Protein AF-A0A353P955-F1 (afdb_monomer)

Secondary structure (DSSP, 8-state):
--SSS----HHHHHHHHHHHTT----------TTT-TTT---HHHHSS-----------

Sequence (59 aa):
GRGDRWRADLTLLARQRLNRLGVNGVWGGQWCTASDPDRFFSYRRDGTTGRMAALIWRI

pLDDT: mean 95.53, std 6.43, range [62.97, 98.56]

Mean predicted aligned error: 3.48 Å

Foldseek 3Di:
DPPPDDDDLPLVVVCVVCVVVVNNPDDDSPDDQQPCVVPHDDCVNPPPDDDDDDDDDDD

Structure (mmCIF, N/CA/C/O backbone):
data_AF-A0A353P955-F1
#
_entry.id   AF-A0A353P955-F1
#
loop_
_atom_site.group_PDB
_atom_site.id
_atom_site.type_symbol
_atom_site.label_atom_id
_atom_site.label_alt_id
_atom_site.label_comp_id
_atom_site.label_asym_id
_atom_site.label_entity_id
_atom_site.label_seq_id
_atom_site.pdbx_PDB_ins_code
_atom_site.Cartn_x
_atom_site.Cartn_y
_atom_site.Cartn_z
_atom_site.occupancy
_atom_site.B_iso_or_equiv
_atom_site.auth_seq_id
_atom_site.auth_comp_id
_atom_site.auth_asym_id
_atom_site.auth_atom_id
_atom_site.pdbx_PDB_model_num
ATOM 1 N N . GLY A 1 1 ? -3.308 -11.978 -20.974 1.00 65.38 1 GLY A N 1
ATOM 2 C CA . GLY A 1 1 ? -4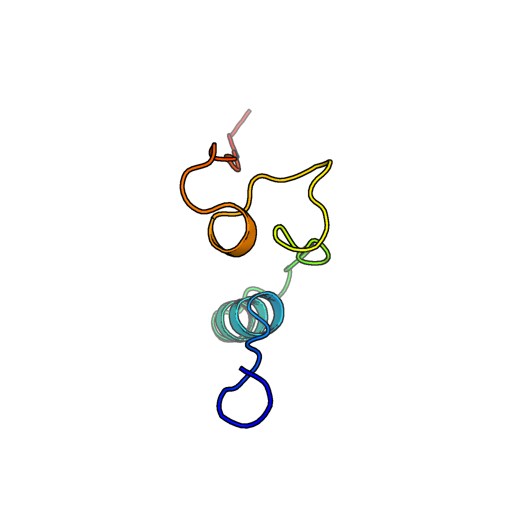.042 -10.845 -20.396 1.00 65.38 1 GLY A CA 1
ATOM 3 C C . GLY A 1 1 ? -4.907 -10.315 -21.506 1.00 65.38 1 GLY A C 1
ATOM 4 O O . GLY A 1 1 ? -4.387 -10.225 -22.608 1.00 65.38 1 GLY A O 1
ATOM 5 N N . ARG A 1 2 ? -6.169 -9.977 -21.199 1.00 62.97 2 ARG A N 1
ATOM 6 C CA . ARG A 1 2 ? -7.379 -10.050 -22.055 1.00 62.97 2 ARG A CA 1
ATOM 7 C C . ARG A 1 2 ? -7.886 -11.494 -22.216 1.00 62.97 2 ARG A C 1
ATOM 9 O O . ARG A 1 2 ? -7.426 -12.220 -23.081 1.00 62.97 2 ARG A O 1
ATOM 16 N N . GLY A 1 3 ? -8.826 -11.881 -21.346 1.00 82.06 3 GLY A N 1
ATOM 17 C CA . GLY A 1 3 ? -9.643 -13.104 -21.457 1.00 82.06 3 GLY A CA 1
ATOM 18 C C . GLY A 1 3 ? -9.125 -14.359 -20.742 1.00 82.06 3 GLY A C 1
ATOM 19 O O . GLY A 1 3 ? -9.919 -15.215 -20.384 1.00 82.06 3 GLY A O 1
ATOM 20 N N . ASP A 1 4 ? -7.824 -14.454 -20.475 1.00 93.56 4 ASP A N 1
ATOM 21 C CA . ASP A 1 4 ? -7.158 -15.646 -19.911 1.00 93.56 4 ASP A CA 1
ATOM 22 C C . ASP A 1 4 ? -6.897 -15.568 -18.395 1.00 93.56 4 ASP A C 1
ATOM 24 O O . ASP A 1 4 ? -6.425 -16.528 -17.790 1.00 93.56 4 ASP A O 1
ATOM 28 N N . ARG A 1 5 ? -7.101 -14.394 -17.784 1.00 91.38 5 ARG A N 1
ATOM 29 C CA . ARG A 1 5 ? -6.656 -14.079 -16.420 1.00 91.38 5 ARG A CA 1
ATOM 30 C C . ARG A 1 5 ? -7.590 -13.105 -15.717 1.00 91.38 5 ARG A C 1
ATOM 32 O O . ARG A 1 5 ? -8.200 -12.238 -16.341 1.00 91.38 5 ARG A O 1
ATOM 39 N N . TRP A 1 6 ? -7.601 -13.199 -14.393 1.00 92.44 6 TRP A N 1
ATOM 40 C CA . TRP A 1 6 ? -8.371 -12.337 -13.502 1.00 92.44 6 TRP A CA 1
ATOM 41 C C . TRP A 1 6 ? -7.627 -11.041 -13.165 1.00 92.44 6 TRP A C 1
ATOM 43 O O . TRP A 1 6 ? -6.396 -11.009 -13.081 1.00 92.44 6 TRP A O 1
ATOM 53 N N . ARG A 1 7 ? -8.384 -9.965 -12.928 1.00 93.19 7 ARG A N 1
ATOM 54 C CA . ARG A 1 7 ? -7.872 -8.723 -12.335 1.00 93.19 7 ARG A CA 1
ATOM 55 C C . ARG A 1 7 ? -8.105 -8.780 -10.830 1.00 93.19 7 ARG A C 1
ATOM 57 O O . ARG A 1 7 ? -9.248 -8.769 -10.393 1.00 93.19 7 ARG A O 1
ATOM 64 N N . ALA A 1 8 ? -7.029 -8.850 -10.054 1.00 95.00 8 ALA A N 1
ATOM 65 C CA . ALA A 1 8 ? -7.120 -8.846 -8.600 1.00 95.00 8 ALA A CA 1
ATOM 66 C C . ALA A 1 8 ? -7.219 -7.412 -8.061 1.00 95.00 8 ALA A C 1
ATOM 68 O O . ALA A 1 8 ? -6.358 -6.580 -8.353 1.00 95.00 8 ALA A O 1
ATOM 69 N N . ASP A 1 9 ? -8.238 -7.150 -7.244 1.00 96.56 9 ASP A N 1
ATOM 70 C CA . ASP A 1 9 ? -8.318 -5.956 -6.402 1.00 96.56 9 ASP A CA 1
ATOM 71 C C . ASP A 1 9 ? -7.597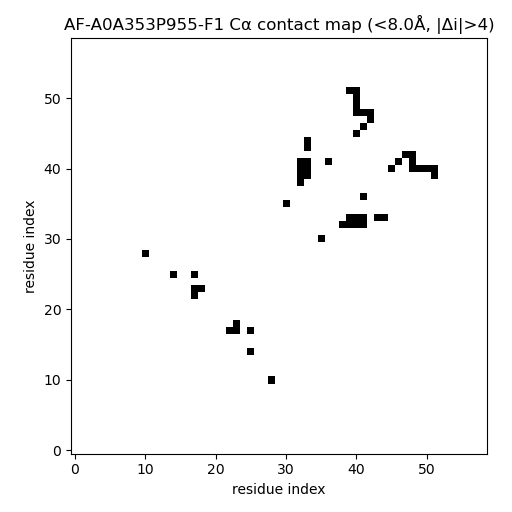 -6.235 -5.076 1.00 96.56 9 ASP A C 1
ATOM 73 O O . ASP A 1 9 ? -8.135 -6.860 -4.158 1.00 96.56 9 ASP A O 1
ATOM 77 N N . LEU A 1 10 ? -6.336 -5.808 -4.996 1.00 96.81 10 LEU A N 1
ATOM 78 C CA . LEU A 1 10 ? -5.500 -6.027 -3.814 1.00 96.81 10 LEU A CA 1
ATOM 79 C C . LEU A 1 10 ? -6.027 -5.278 -2.585 1.00 96.81 10 LEU A C 1
ATOM 81 O O . LEU A 1 10 ? -5.930 -5.793 -1.470 1.00 96.81 10 LEU A O 1
ATOM 85 N N . THR A 1 11 ? -6.610 -4.095 -2.778 1.00 97.38 11 THR A N 1
ATOM 86 C CA . THR A 1 11 ? -7.127 -3.276 -1.682 1.00 97.38 11 THR A CA 1
ATOM 87 C C . THR A 1 11 ? -8.354 -3.936 -1.051 1.00 97.38 11 THR A C 1
ATOM 89 O O . THR A 1 11 ? -8.447 -4.025 0.175 1.00 97.38 11 THR A O 1
ATOM 92 N N . LEU A 1 12 ? -9.278 -4.456 -1.864 1.00 97.62 12 LEU A N 1
ATOM 93 C CA . LEU A 1 12 ? -10.444 -5.194 -1.375 1.00 97.62 12 LEU A CA 1
ATOM 94 C C . LEU A 1 12 ? -10.033 -6.464 -0.620 1.00 97.62 12 LEU A C 1
ATOM 96 O O . LEU A 1 12 ? -10.530 -6.710 0.479 1.00 97.62 12 LEU A O 1
ATOM 100 N N . LEU A 1 13 ? -9.096 -7.241 -1.171 1.00 97.94 13 LEU A N 1
ATOM 101 C CA . LEU A 1 13 ? -8.588 -8.452 -0.520 1.00 97.94 13 LEU A CA 1
ATOM 102 C C . LEU A 1 13 ? -7.951 -8.150 0.844 1.00 97.94 13 LEU A C 1
ATOM 104 O O . LEU A 1 13 ? -8.170 -8.893 1.803 1.00 97.94 13 LEU A O 1
ATOM 108 N N . ALA A 1 14 ? -7.192 -7.056 0.957 1.00 97.94 14 ALA A N 1
ATOM 109 C CA . ALA A 1 14 ? -6.621 -6.620 2.228 1.00 97.94 14 ALA A CA 1
ATOM 110 C C . ALA A 1 14 ? -7.714 -6.245 3.243 1.00 97.94 14 ALA A C 1
ATOM 112 O O . ALA A 1 14 ? -7.692 -6.745 4.366 1.00 97.94 14 ALA A O 1
ATOM 113 N N . ARG A 1 15 ? -8.714 -5.446 2.839 1.00 97.88 15 ARG A N 1
ATOM 114 C CA . ARG A 1 15 ? -9.852 -5.067 3.700 1.00 97.88 15 ARG A CA 1
ATOM 115 C C . ARG A 1 15 ? -10.623 -6.279 4.206 1.00 97.88 15 ARG A C 1
ATOM 117 O O . ARG A 1 15 ? -10.896 -6.369 5.394 1.00 97.88 15 ARG A O 1
ATOM 124 N N . GLN A 1 16 ? -10.932 -7.242 3.340 1.00 98.00 16 GLN A N 1
ATOM 125 C CA . GLN A 1 16 ? -11.634 -8.466 3.742 1.00 98.00 16 GLN A CA 1
ATOM 126 C C . GLN A 1 16 ? -10.861 -9.252 4.809 1.00 98.00 16 GLN A C 1
ATOM 128 O O . GLN A 1 16 ? -11.455 -9.748 5.766 1.00 98.00 16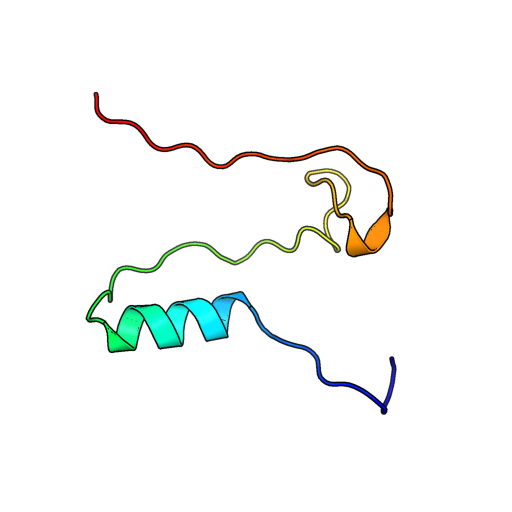 GLN A O 1
ATOM 133 N N . ARG A 1 17 ? -9.535 -9.359 4.657 1.00 98.31 17 ARG A N 1
ATOM 134 C CA . ARG A 1 17 ? -8.670 -10.038 5.632 1.00 98.31 17 ARG A CA 1
ATOM 135 C C . ARG A 1 17 ? -8.609 -9.280 6.957 1.00 98.31 17 ARG A C 1
ATOM 137 O O . ARG A 1 17 ? -8.741 -9.907 8.000 1.00 98.31 17 ARG A O 1
ATOM 144 N N . LEU A 1 18 ? -8.455 -7.958 6.913 1.00 98.38 18 LEU A N 1
ATOM 145 C CA . LEU A 1 18 ? -8.403 -7.100 8.101 1.00 98.38 18 LEU A CA 1
ATOM 146 C C . LEU A 1 18 ? -9.734 -7.092 8.866 1.00 98.38 18 LEU A C 1
ATOM 148 O O . LEU A 1 18 ? -9.741 -7.326 10.072 1.00 98.38 18 LEU A O 1
ATOM 152 N N . ASN A 1 19 ? -10.860 -6.948 8.164 1.00 98.06 19 ASN A N 1
ATOM 153 C CA . ASN A 1 19 ? -12.192 -6.977 8.770 1.00 98.06 19 ASN A CA 1
ATOM 154 C C . ASN A 1 19 ? -12.477 -8.321 9.455 1.00 98.06 19 ASN A C 1
ATOM 156 O O . ASN A 1 19 ? -13.060 -8.352 10.534 1.00 98.06 19 ASN A O 1
ATOM 160 N N . ARG A 1 20 ? -12.024 -9.444 8.875 1.00 98.31 20 ARG A N 1
ATOM 161 C CA . ARG A 1 20 ? -12.151 -10.770 9.506 1.00 98.31 20 ARG A CA 1
ATOM 162 C C . ARG A 1 20 ? -11.400 -10.864 10.839 1.00 98.31 20 ARG A C 1
ATOM 164 O O . ARG A 1 20 ? -11.796 -11.642 11.696 1.00 98.31 20 ARG A O 1
ATOM 171 N N . LEU A 1 21 ? -10.341 -10.077 11.012 1.00 98.56 21 LEU A N 1
ATOM 172 C CA . LEU A 1 21 ? -9.571 -9.980 12.254 1.00 98.56 21 LEU A CA 1
ATOM 173 C C . LEU A 1 21 ? -10.129 -8.918 13.221 1.00 98.56 21 LEU A C 1
ATOM 175 O O . LEU A 1 21 ? -9.504 -8.640 14.238 1.00 98.56 21 LEU A O 1
ATOM 179 N N . GLY A 1 22 ? -11.277 -8.305 12.912 1.00 98.50 22 GLY A N 1
ATOM 180 C CA . GLY A 1 22 ? -11.890 -7.249 13.725 1.00 98.50 22 GLY A CA 1
ATOM 181 C C . GLY A 1 22 ? -11.304 -5.849 13.506 1.00 98.50 22 GLY A C 1
ATOM 182 O O . GLY A 1 22 ? -11.684 -4.910 14.205 1.00 98.50 22 GLY A O 1
ATOM 183 N N . VAL A 1 23 ? -10.400 -5.672 12.536 1.00 98.38 23 VAL A N 1
ATOM 184 C CA . VAL A 1 23 ? -9.833 -4.360 12.198 1.00 98.38 23 VAL A CA 1
ATOM 185 C C . VAL A 1 23 ? -10.781 -3.632 11.248 1.00 98.38 23 VAL A C 1
ATOM 187 O O . VAL A 1 23 ? -10.720 -3.820 10.038 1.00 98.38 23 VAL A O 1
ATOM 190 N N . ASN A 1 24 ? -11.650 -2.788 11.807 1.00 95.75 24 ASN A N 1
ATOM 191 C CA . ASN A 1 24 ? -12.674 -2.058 11.044 1.00 95.75 24 ASN A CA 1
ATOM 192 C C . ASN A 1 24 ? -12.194 -0.689 10.531 1.00 95.75 24 ASN A C 1
ATOM 194 O O . ASN A 1 24 ? -12.738 -0.148 9.570 1.00 95.75 24 ASN A O 1
ATOM 198 N N . GLY A 1 25 ? -11.171 -0.120 11.171 1.00 97.38 25 GLY A N 1
ATOM 199 C CA . GLY A 1 25 ? -10.553 1.138 10.764 1.00 97.38 25 GLY A CA 1
ATOM 200 C C . GLY A 1 25 ? -9.529 0.917 9.656 1.00 97.38 25 GLY A C 1
ATOM 201 O O . GLY A 1 25 ? -8.340 0.790 9.937 1.00 97.38 25 GLY A O 1
ATOM 202 N N . VAL A 1 26 ? -9.983 0.831 8.403 1.00 97.19 26 VAL A N 1
ATOM 203 C CA . VAL A 1 26 ? -9.101 0.646 7.240 1.00 97.19 26 VAL A CA 1
ATOM 204 C C . VAL A 1 26 ? -9.278 1.802 6.263 1.00 97.19 26 VAL A C 1
ATOM 206 O O . VAL A 1 26 ? -10.329 1.950 5.641 1.00 97.19 26 VAL A O 1
ATOM 209 N N . TRP A 1 27 ? -8.222 2.595 6.086 1.00 96.81 27 TRP A N 1
ATOM 210 C CA . TRP A 1 27 ? -8.218 3.784 5.232 1.00 96.81 27 TRP A CA 1
ATOM 211 C C . TRP A 1 27 ? -7.196 3.672 4.101 1.00 96.81 27 TRP A C 1
ATOM 213 O O . TRP A 1 27 ? -6.282 2.849 4.136 1.00 96.81 27 TRP A O 1
ATOM 223 N N . GLY A 1 28 ? -7.353 4.524 3.089 1.00 95.88 28 GLY A N 1
ATOM 224 C CA . GLY A 1 28 ? -6.467 4.569 1.930 1.00 95.88 28 GLY A CA 1
ATOM 225 C C . GLY A 1 28 ? -6.792 3.511 0.869 1.00 95.88 28 GLY A C 1
ATOM 226 O O . GLY A 1 28 ? -7.902 2.975 0.808 1.00 95.88 28 GLY A O 1
ATOM 227 N N . GLY A 1 29 ? -5.803 3.203 0.024 1.00 95.19 29 GLY A N 1
ATOM 228 C CA . GLY A 1 29 ? -5.909 2.177 -1.022 1.00 95.19 29 GLY A CA 1
ATOM 229 C C . GLY A 1 29 ? -6.549 2.637 -2.337 1.00 95.19 29 GLY A C 1
ATOM 230 O O . GLY A 1 29 ? -6.926 1.798 -3.152 1.00 95.19 29 GLY A O 1
ATOM 231 N N . GLN A 1 30 ? -6.675 3.950 -2.537 1.00 95.38 30 GLN A N 1
ATOM 232 C CA . GLN A 1 30 ? -7.149 4.581 -3.775 1.00 95.38 30 GLN A CA 1
ATOM 233 C C . GLN A 1 30 ? -6.075 4.693 -4.869 1.00 95.38 30 GLN A C 1
ATOM 235 O O . GLN A 1 30 ? -6.399 4.963 -6.022 1.00 95.38 30 GLN A O 1
ATOM 240 N N . TRP A 1 31 ? -4.796 4.532 -4.522 1.00 96.12 31 TRP A N 1
ATOM 241 C CA . TRP A 1 31 ? -3.694 4.700 -5.469 1.00 96.12 31 TRP A CA 1
ATOM 242 C C . TRP A 1 31 ? -3.343 3.399 -6.180 1.00 96.12 31 TRP A C 1
ATOM 244 O O . TRP A 1 31 ? -3.374 2.315 -5.597 1.00 96.12 31 TRP A O 1
ATOM 254 N N . CYS A 1 32 ? -2.933 3.528 -7.437 1.00 96.38 32 CYS A N 1
ATOM 255 C CA . CYS A 1 32 ? -2.432 2.432 -8.248 1.00 96.38 32 CYS A CA 1
ATOM 256 C C . CYS A 1 32 ? -1.036 2.794 -8.757 1.00 96.38 32 CYS A C 1
ATOM 258 O O . CYS A 1 32 ? -0.876 3.688 -9.586 1.00 96.38 32 CYS A O 1
ATOM 260 N N . THR A 1 33 ? -0.022 2.065 -8.288 1.00 97.81 33 THR A N 1
ATOM 261 C CA . THR A 1 33 ? 1.378 2.331 -8.652 1.00 97.81 33 THR A CA 1
ATOM 262 C C . THR A 1 33 ? 1.633 2.177 -10.149 1.00 97.81 33 THR A C 1
ATOM 264 O O . THR A 1 33 ? 2.494 2.850 -10.701 1.00 97.81 33 THR A O 1
ATOM 267 N N . ALA A 1 34 ? 0.884 1.305 -10.832 1.00 97.12 34 ALA A N 1
ATOM 268 C CA . ALA A 1 34 ? 1.035 1.077 -12.265 1.00 97.12 34 ALA A CA 1
ATOM 269 C C . ALA A 1 34 ? 0.443 2.201 -13.133 1.00 97.12 34 ALA A C 1
ATOM 271 O O . ALA A 1 34 ? 1.023 2.495 -14.174 1.00 97.12 34 ALA A O 1
ATOM 272 N N . SER A 1 35 ? -0.674 2.819 -12.734 1.00 96.75 35 SER A N 1
ATOM 273 C CA . SER A 1 35 ? -1.373 3.816 -13.564 1.00 96.75 35 SER A CA 1
ATOM 274 C C . SER A 1 35 ? -0.942 5.262 -13.323 1.00 96.75 35 SER A C 1
ATOM 276 O O . SER A 1 35 ? -1.326 6.118 -14.106 1.00 96.75 35 SER A O 1
ATOM 278 N N . ASP A 1 36 ? -0.183 5.536 -12.261 1.00 96.94 36 ASP A N 1
ATOM 279 C CA . ASP A 1 36 ? 0.281 6.883 -11.905 1.00 96.94 36 ASP A CA 1
ATOM 280 C C . ASP A 1 36 ? 1.827 6.925 -11.892 1.00 96.94 36 ASP A C 1
ATOM 282 O O . ASP A 1 36 ? 2.455 6.750 -10.841 1.00 96.94 36 ASP A O 1
ATOM 286 N N . PRO A 1 37 ? 2.462 7.024 -13.080 1.00 96.81 37 PRO A N 1
ATOM 287 C CA . PRO A 1 37 ? 3.917 6.960 -13.229 1.00 96.81 37 PRO A CA 1
ATOM 288 C C . PRO A 1 37 ? 4.647 8.180 -12.665 1.00 96.81 37 PRO A C 1
ATOM 290 O O . PRO A 1 37 ? 5.787 8.034 -12.231 1.00 96.81 37 PRO A O 1
ATOM 293 N N . ASP A 1 38 ? 3.994 9.342 -12.613 1.00 97.38 38 ASP A N 1
ATOM 294 C CA . ASP A 1 38 ? 4.607 10.584 -12.127 1.00 97.38 38 ASP A CA 1
ATOM 295 C C . ASP A 1 38 ? 4.847 10.550 -10.612 1.00 97.38 38 ASP A C 1
ATOM 297 O O . ASP A 1 38 ? 5.701 11.265 -10.090 1.00 97.38 38 ASP A O 1
ATOM 301 N N . ARG A 1 39 ? 4.100 9.703 -9.890 1.00 96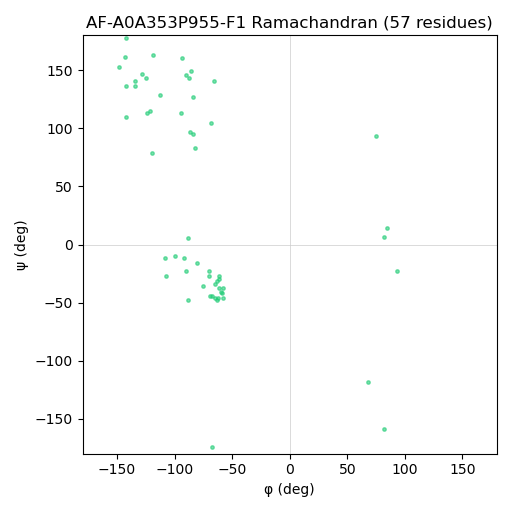.94 39 ARG A N 1
ATOM 302 C CA . ARG A 1 39 ? 4.183 9.586 -8.428 1.00 96.94 39 ARG A CA 1
ATOM 303 C C . ARG A 1 39 ? 4.853 8.312 -7.940 1.00 96.94 39 ARG A C 1
ATOM 305 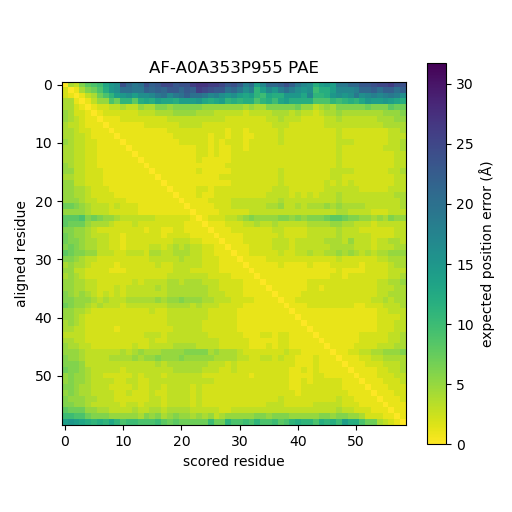O O . ARG A 1 39 ? 5.375 8.305 -6.826 1.00 96.94 39 ARG A O 1
ATOM 312 N N . PHE A 1 40 ? 4.806 7.221 -8.708 1.00 98.38 40 PHE A N 1
ATOM 313 C CA . PHE A 1 40 ? 5.184 5.898 -8.206 1.00 98.38 40 PHE A CA 1
ATOM 314 C C . PHE A 1 40 ? 6.080 5.106 -9.159 1.00 98.38 40 PHE A C 1
ATOM 316 O O . PHE A 1 40 ? 5.778 4.930 -10.341 1.00 98.38 40 PHE A O 1
ATOM 323 N N . PHE A 1 41 ? 7.112 4.473 -8.591 1.00 98.56 41 PHE A N 1
ATOM 324 C CA . PHE A 1 41 ? 7.785 3.342 -9.229 1.00 98.56 41 PHE A CA 1
ATOM 325 C C . PHE A 1 41 ? 6.828 2.145 -9.338 1.00 98.56 41 PHE A C 1
ATOM 327 O O . PHE A 1 41 ? 6.087 1.847 -8.396 1.00 98.56 41 PHE A O 1
ATOM 334 N N . SER A 1 42 ? 6.868 1.411 -10.456 1.00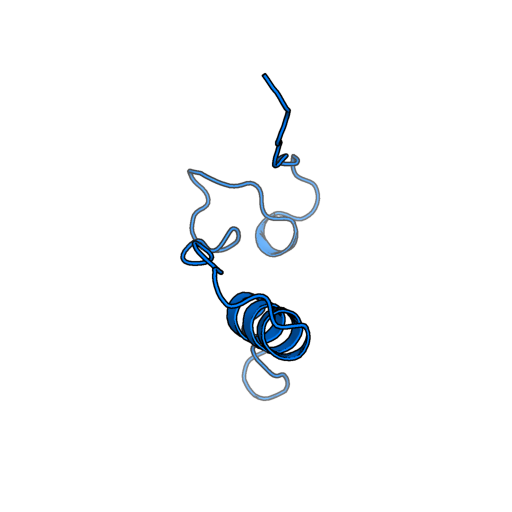 98.38 42 SER A N 1
ATOM 335 C CA . SER A 1 42 ? 6.067 0.195 -10.627 1.00 98.38 42 SER A CA 1
ATOM 336 C C . SER A 1 42 ? 6.814 -0.890 -11.385 1.00 98.38 42 SER A C 1
ATOM 338 O O . SER A 1 42 ? 6.981 -0.816 -12.596 1.00 98.38 42 SER A O 1
ATOM 340 N N . TYR A 1 43 ? 7.186 -1.965 -10.685 1.00 98.25 43 TYR A N 1
ATOM 341 C CA . TYR A 1 43 ? 7.862 -3.114 -11.300 1.00 98.25 43 TYR A CA 1
ATOM 342 C C . TYR A 1 43 ? 7.035 -3.749 -12.428 1.00 98.25 43 TYR A C 1
ATOM 344 O O . TYR A 1 43 ? 7.574 -4.142 -13.455 1.00 98.25 43 TYR A O 1
ATOM 352 N N . ARG A 1 44 ? 5.703 -3.814 -12.272 1.00 95.75 44 ARG A N 1
ATOM 353 C CA . ARG A 1 44 ? 4.814 -4.381 -13.299 1.00 95.75 44 ARG A CA 1
ATOM 354 C C . ARG A 1 44 ? 4.843 -3.579 -14.604 1.00 95.75 44 ARG A C 1
ATOM 356 O O . ARG A 1 44 ? 4.598 -4.160 -15.656 1.00 95.75 44 ARG A O 1
ATOM 363 N N . ARG A 1 45 ? 5.069 -2.267 -14.512 1.00 97.25 45 ARG A N 1
ATOM 364 C CA . ARG A 1 45 ? 5.129 -1.356 -15.657 1.00 97.25 45 ARG A CA 1
ATOM 365 C C . ARG A 1 45 ? 6.548 -1.268 -16.224 1.00 97.25 45 ARG A C 1
ATOM 367 O O . ARG A 1 45 ? 6.709 -1.412 -17.427 1.00 97.25 45 ARG A O 1
ATOM 374 N N . ASP A 1 46 ? 7.544 -1.080 -15.358 1.00 97.94 46 ASP A N 1
ATOM 375 C CA . ASP A 1 46 ? 8.887 -0.621 -15.742 1.00 97.94 46 ASP A CA 1
ATOM 376 C C . ASP A 1 46 ? 9.969 -1.717 -15.650 1.00 97.94 46 ASP A C 1
ATOM 378 O O . ASP A 1 46 ? 11.090 -1.525 -16.112 1.00 97.94 46 ASP A O 1
ATOM 382 N N . GLY A 1 47 ? 9.681 -2.868 -15.029 1.00 97.44 47 GLY A N 1
ATOM 383 C CA . GLY A 1 47 ? 10.687 -3.896 -14.753 1.00 97.44 47 GLY A CA 1
ATOM 384 C C . GLY A 1 47 ? 11.702 -3.428 -13.706 1.00 97.44 47 GLY A C 1
ATOM 385 O O . GLY A 1 47 ? 11.343 -3.161 -12.558 1.00 97.44 47 GLY A O 1
ATOM 386 N N . THR A 1 48 ? 12.9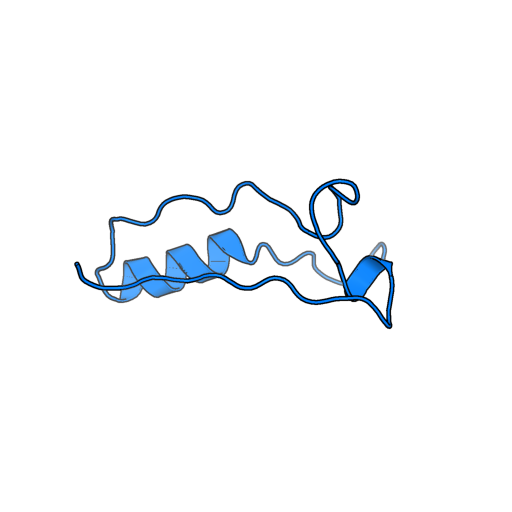83 -3.342 -14.067 1.00 98.12 48 THR A N 1
ATOM 387 C CA . THR A 1 48 ? 14.034 -2.857 -13.158 1.00 98.12 48 THR A CA 1
ATOM 388 C C . THR A 1 48 ? 13.851 -1.362 -12.889 1.00 98.12 48 THR A C 1
ATOM 390 O O . THR A 1 48 ? 14.146 -0.525 -13.731 1.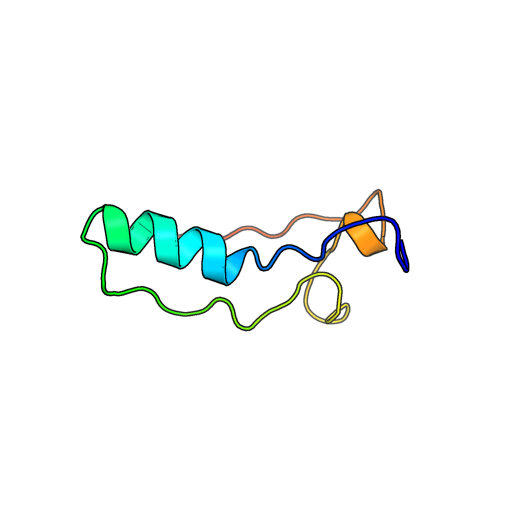00 98.12 48 THR A O 1
ATOM 393 N N . THR A 1 49 ? 13.357 -1.027 -11.698 1.00 98.25 49 THR A N 1
ATOM 394 C CA . THR A 1 49 ? 13.017 0.344 -11.283 1.00 98.25 49 THR A CA 1
ATOM 395 C C . THR A 1 49 ? 13.367 0.576 -9.809 1.00 98.25 49 THR A C 1
ATOM 397 O O . THR A 1 49 ? 13.813 -0.353 -9.127 1.00 98.25 49 THR A O 1
ATOM 400 N N . GLY A 1 50 ? 13.153 1.792 -9.304 1.00 98.00 50 GLY A N 1
ATOM 401 C CA . GLY A 1 50 ? 13.339 2.154 -7.897 1.00 98.00 50 GLY A CA 1
ATOM 402 C C . GLY A 1 50 ? 12.341 1.481 -6.943 1.00 98.00 50 GLY A C 1
ATOM 403 O O . GLY A 1 50 ? 11.552 0.608 -7.321 1.00 98.00 50 GLY A O 1
ATOM 404 N N . ARG A 1 51 ? 12.378 1.861 -5.662 1.00 98.19 51 ARG A N 1
ATOM 405 C CA . ARG A 1 51 ? 11.462 1.358 -4.625 1.00 98.19 51 ARG A CA 1
ATOM 406 C C . ARG A 1 51 ? 10.940 2.514 -3.783 1.00 98.19 51 ARG A C 1
ATOM 408 O O . ARG A 1 51 ? 11.685 3.431 -3.465 1.00 98.19 51 ARG A O 1
ATOM 415 N N . MET A 1 52 ? 9.662 2.432 -3.429 1.00 98.06 52 MET A N 1
ATOM 416 C CA . MET A 1 52 ? 9.047 3.299 -2.425 1.00 98.06 52 MET A CA 1
ATOM 417 C C . MET A 1 52 ? 9.093 2.615 -1.057 1.00 98.06 52 MET A C 1
ATOM 419 O O . MET A 1 52 ? 9.206 1.390 -0.979 1.00 98.06 52 MET A O 1
ATOM 423 N N . ALA A 1 53 ? 8.953 3.400 0.008 1.00 97.75 53 ALA A N 1
ATOM 424 C CA . ALA A 1 53 ? 8.826 2.911 1.375 1.00 97.75 53 ALA A CA 1
ATOM 425 C C . ALA A 1 53 ? 7.602 3.541 2.054 1.00 97.75 53 ALA A C 1
ATOM 427 O O . ALA A 1 53 ? 7.265 4.693 1.790 1.00 97.75 53 ALA A O 1
ATOM 428 N N . ALA A 1 54 ? 6.951 2.783 2.935 1.00 95.88 54 ALA A N 1
ATOM 429 C CA . ALA A 1 54 ? 5.931 3.281 3.853 1.00 95.88 54 ALA A CA 1
ATOM 430 C C . ALA A 1 54 ? 6.492 3.184 5.277 1.00 95.88 54 ALA A C 1
ATOM 432 O O . ALA A 1 54 ? 7.010 2.133 5.653 1.00 95.88 54 ALA A O 1
ATOM 433 N N . LEU A 1 55 ? 6.427 4.275 6.043 1.00 97.94 55 LEU A N 1
ATOM 434 C CA . LEU A 1 55 ? 7.035 4.378 7.369 1.00 97.94 55 LEU A CA 1
ATOM 435 C C . LEU A 1 55 ? 5.986 4.785 8.405 1.00 97.94 55 LEU A C 1
ATOM 437 O O . LEU A 1 55 ? 5.109 5.600 8.126 1.00 97.9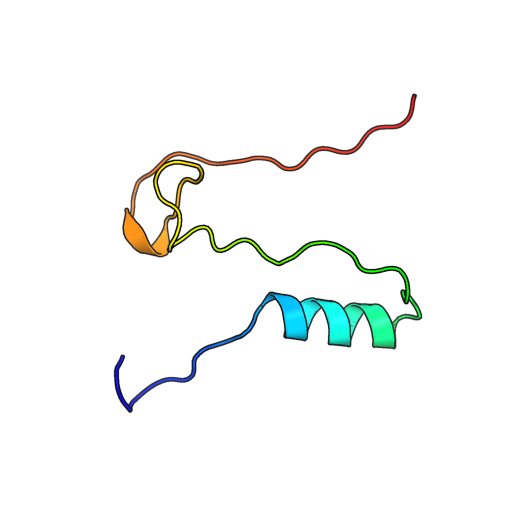4 55 LEU A O 1
ATOM 441 N N . ILE A 1 56 ? 6.105 4.224 9.606 1.00 97.44 56 ILE A N 1
ATOM 442 C CA . ILE A 1 56 ? 5.327 4.583 10.793 1.00 97.44 56 ILE A CA 1
ATOM 443 C C . ILE A 1 56 ? 6.257 4.509 12.005 1.00 97.44 56 ILE A C 1
ATOM 445 O O . ILE A 1 56 ? 7.056 3.579 12.113 1.00 97.44 56 ILE A O 1
ATOM 449 N N . TRP A 1 57 ? 6.182 5.489 12.901 1.00 97.75 57 TRP A N 1
ATOM 450 C CA . TRP A 1 57 ? 6.991 5.537 14.118 1.00 97.75 57 TRP A CA 1
ATOM 451 C C . TRP A 1 57 ? 6.178 6.102 15.282 1.00 97.75 57 TRP A C 1
ATOM 453 O O . TRP A 1 57 ? 5.128 6.716 15.090 1.00 97.75 57 TRP A O 1
ATOM 463 N N . ARG A 1 58 ? 6.656 5.849 16.501 1.00 96.50 58 ARG A N 1
ATOM 464 C CA . ARG A 1 58 ? 6.141 6.487 17.715 1.00 96.50 58 ARG A CA 1
ATOM 465 C C . ARG A 1 58 ? 6.894 7.794 17.928 1.00 96.50 58 ARG A C 1
ATOM 467 O O . ARG A 1 58 ? 8.085 7.850 17.630 1.00 96.50 58 ARG A O 1
ATOM 474 N N . ILE A 1 59 ? 6.185 8.804 18.420 1.00 89.81 59 ILE A N 1
ATOM 475 C CA . ILE A 1 59 ? 6.793 10.047 18.906 1.00 89.81 59 ILE A CA 1
ATOM 476 C C . ILE A 1 59 ? 7.556 9.745 20.196 1.00 89.81 59 ILE A C 1
ATOM 478 O O . ILE A 1 59 ? 7.035 8.921 20.988 1.00 89.81 59 ILE A O 1
#

Radius of gyration: 14.92 Å; Cα contacts (8 Å, |Δi|>4): 27; chains: 1; bounding box: 27×26×41 Å

Solvent-accessible surface area (backbone atoms only — not comparable to full-atom values): 4218 Å² total; per-residue (Å²): 120,85,90,80,62,84,86,82,61,64,55,60,55,49,48,56,56,36,44,75,72,70,49,76,90,78,80,84,74,86,78,53,45,69,83,39,67,93,82,30,65,31,56,94,72,62,50,90,65,76,83,85,87,87,86,87,82,83,132